Protein AF-A0ABD3GBX4-F1 (afdb_monomer)

Organism: NCBI:txid122646

pLDDT: mean 80.33, std 17.76, range [40.75, 98.12]

Mean predicted aligned error: 10.32 Å

Radius of gyration: 18.64 Å; Cα contacts (8 Å, |Δi|>4): 83; chains: 1; bounding box: 30×56×38 Å

Foldseek 3Di:
DDDPPDPPDPPVVVVVVVVVLVVCQVVQFEEEEADDPVCVVVVQVVSVVSNHHYDDDDPPVCVVVVVVVGPYYHYDDDPDDPPVNVVPPVD

Solvent-accessible surface area (backbone atoms only — not comparable to full-atom values): 5657 Å² total; per-residue (Å²): 134,83,77,87,74,75,90,81,66,93,62,64,60,67,61,55,52,50,53,52,48,50,48,37,46,74,63,40,41,40,29,37,32,42,60,50,83,85,52,41,64,58,55,39,52,53,34,45,74,57,32,32,38,64,40,83,59,82,56,76,87,50,48,68,65,48,57,75,73,32,74,43,81,46,76,54,88,71,90,78,75,60,74,83,65,59,75,70,70,84,116

Sequence (91 aa):
MASFREFSRTESWGSEVWKALCKVRETTPLVQCITNFISMHIVANSLLADGASPAMVHAVEEILEFTSLSSALCINIVLGLPDSQLKNVSS

InterPro domains:
  IPR000417 Hydroxyethylthiazole kinase [PF02110] (22-77)
  IPR000417 Hydroxyethylthiazole kinase [PR01099] (29-36)
  IPR000417 Hydroxyethylthiazole kinase [PR01099] (42-63)
  IPR029056 Ribokinase-like [G3DSA:3.40.1190.20] (4-90)
  IPR029056 Ribokinase-like [SSF53613] (14-82)

Secondary structure (DSSP, 8-state):
------------HHHHHHHHHHHHHHH--EEEEE--HHHHHHHHHHHHHHT-EEEE---HHHHHHHHHH-SEEEE-------HHHHTTS--

Nearest PDB structures (foldseek):
  3hpd-assembly1_A  TM=9.145E-01  e=1.702E-05  Pyrococcus horikoshii OT3
  5cm5-assembly1_A  TM=8.918E-01  e=1.979E-04  Staphylococcus aureus subsp. aureus MRSA252
  5coj-assembly2_F  TM=8.910E-01  e=2.428E-04  Staphylococcus aureus
  5cge-assembly2_F  TM=8.905E-01  e=3.913E-04  Staphylococcus aureus subsp. aureus MRSA252
  5cm5-assembly2_D  TM=8.924E-01  e=4.189E-04  Staphylococcus aureus subsp. aureus MRSA252

Structure (mmCIF, N/CA/C/O backbone):
data_AF-A0ABD3GBX4-F1
#
_entry.id   AF-A0ABD3GBX4-F1
#
loop_
_atom_site.group_PDB
_atom_site.id
_atom_site.type_symbol
_atom_site.label_atom_id
_atom_site.label_alt_id
_atom_site.label_comp_id
_atom_site.label_asym_id
_atom_site.label_entity_id
_atom_site.label_seq_id
_atom_site.pdbx_PDB_ins_code
_atom_site.Cartn_x
_atom_site.Cartn_y
_atom_site.Cartn_z
_atom_site.occupancy
_atom_site.B_iso_or_equiv
_atom_site.auth_seq_id
_atom_site.auth_comp_id
_atom_site.auth_asym_id
_atom_site.auth_atom_id
_atom_site.pdbx_PDB_model_num
ATOM 1 N N . MET A 1 1 ? 12.171 -41.625 0.451 1.00 41.19 1 MET A N 1
ATOM 2 C CA . MET A 1 1 ? 10.790 -41.288 0.040 1.00 41.19 1 MET A CA 1
ATOM 3 C C . MET A 1 1 ? 10.128 -40.522 1.176 1.00 41.19 1 MET A C 1
ATOM 5 O O . MET A 1 1 ? 9.516 -41.131 2.043 1.00 41.19 1 MET A O 1
ATOM 9 N N . ALA A 1 2 ? 10.354 -39.206 1.242 1.00 40.97 2 ALA A N 1
ATOM 10 C CA . ALA A 1 2 ? 9.732 -38.364 2.258 1.00 40.97 2 ALA A CA 1
ATOM 11 C C . ALA A 1 2 ? 8.272 -38.110 1.868 1.00 40.97 2 ALA A C 1
ATOM 13 O O . ALA A 1 2 ? 7.989 -37.654 0.762 1.00 40.97 2 ALA A O 1
ATOM 14 N N . SER A 1 3 ? 7.378 -38.481 2.781 1.00 43.50 3 SER A N 1
ATOM 15 C CA . SER A 1 3 ? 5.933 -38.305 2.702 1.00 43.50 3 SER A CA 1
ATOM 16 C C . SER A 1 3 ? 5.579 -36.843 2.427 1.00 43.50 3 SER A C 1
ATOM 18 O O . SER A 1 3 ? 5.969 -35.944 3.175 1.00 43.50 3 SER A O 1
ATOM 20 N N . PHE A 1 4 ? 4.846 -36.638 1.333 1.00 52.62 4 PHE A N 1
ATOM 21 C CA . PHE A 1 4 ? 4.125 -35.421 0.982 1.00 52.62 4 PHE A CA 1
ATOM 22 C C . PHE A 1 4 ? 3.043 -35.214 2.051 1.00 52.62 4 PHE A C 1
ATOM 24 O O . PHE A 1 4 ? 1.907 -35.654 1.898 1.00 52.62 4 PHE A O 1
ATOM 31 N N . ARG A 1 5 ? 3.439 -34.661 3.204 1.00 54.91 5 ARG A N 1
ATOM 32 C CA . ARG A 1 5 ? 2.525 -34.384 4.312 1.00 54.91 5 ARG A CA 1
ATOM 33 C C . ARG A 1 5 ? 1.472 -33.387 3.841 1.00 54.91 5 ARG A C 1
ATOM 35 O O . ARG A 1 5 ? 1.791 -32.250 3.512 1.00 54.91 5 ARG A O 1
ATOM 42 N N . GLU A 1 6 ? 0.248 -33.896 3.802 1.00 55.47 6 GLU A N 1
ATOM 43 C CA . GLU A 1 6 ? -1.045 -33.224 3.836 1.00 55.47 6 GLU A CA 1
ATOM 44 C C . GLU A 1 6 ? -0.975 -31.702 3.984 1.00 55.47 6 GLU A C 1
ATOM 46 O O . GLU A 1 6 ? -0.770 -31.155 5.068 1.00 55.47 6 GLU A O 1
ATOM 51 N N . PHE A 1 7 ? -1.263 -31.008 2.882 1.00 52.00 7 PHE A N 1
ATOM 52 C CA . PHE A 1 7 ? -1.732 -29.626 2.911 1.00 52.00 7 PHE A CA 1
ATOM 53 C C . PHE A 1 7 ? -3.189 -29.612 3.408 1.00 52.00 7 PHE A C 1
ATOM 55 O O . PHE A 1 7 ? -4.119 -29.229 2.703 1.00 52.00 7 PHE A O 1
ATOM 62 N N . SER A 1 8 ? -3.418 -30.104 4.625 1.00 59.38 8 SER A N 1
ATOM 63 C CA . SER A 1 8 ? -4.696 -29.980 5.318 1.00 59.38 8 SER A CA 1
ATOM 64 C C . SER A 1 8 ? -4.717 -28.632 6.037 1.00 59.38 8 SER A C 1
ATOM 66 O O . SER A 1 8 ? -4.393 -28.533 7.221 1.00 59.38 8 SER A O 1
ATOM 68 N N . ARG A 1 9 ? -5.061 -27.570 5.310 1.00 58.62 9 ARG A N 1
ATOM 69 C CA . ARG A 1 9 ? -5.511 -26.308 5.906 1.00 58.62 9 ARG A CA 1
ATOM 70 C C . ARG A 1 9 ? -6.578 -25.686 5.013 1.00 58.62 9 ARG A C 1
ATOM 72 O O . ARG A 1 9 ? -6.321 -24.785 4.228 1.00 58.62 9 ARG A O 1
ATOM 79 N N . THR A 1 10 ? -7.810 -26.157 5.161 1.00 56.47 10 THR A N 1
ATOM 80 C CA . THR A 1 10 ? -8.999 -25.335 4.902 1.00 56.47 10 THR A CA 1
ATOM 81 C C . THR A 1 10 ? -9.146 -24.311 6.032 1.00 56.47 10 THR A C 1
ATOM 83 O O . THR A 1 10 ? -10.131 -24.307 6.761 1.00 56.47 10 THR A O 1
ATOM 86 N N . GLU A 1 11 ? -8.132 -23.467 6.219 1.00 63.38 11 GLU A N 1
ATOM 87 C CA . GLU A 1 11 ? -8.342 -22.143 6.803 1.00 63.38 11 GLU A CA 1
ATOM 88 C C . GLU A 1 11 ? -9.047 -21.328 5.711 1.00 63.38 11 GLU A C 1
ATOM 90 O O . GLU A 1 11 ? -8.695 -21.419 4.528 1.00 63.38 11 GLU A O 1
ATOM 95 N N . SER A 1 12 ? -10.102 -20.594 6.065 1.00 77.44 12 SER A N 1
ATOM 96 C CA . SER A 1 12 ? -10.862 -19.787 5.105 1.00 77.44 12 SER A CA 1
ATOM 97 C C . SER A 1 12 ? -10.032 -18.568 4.696 1.00 77.44 12 SER A C 1
ATOM 99 O O . SER A 1 12 ? -10.231 -17.462 5.199 1.00 77.44 12 SER A O 1
ATOM 101 N N . TRP A 1 13 ? -9.090 -18.772 3.773 1.00 86.75 13 TRP A N 1
ATOM 102 C CA . TRP A 1 13 ? -8.223 -17.728 3.217 1.00 86.75 13 TRP A CA 1
ATOM 103 C C . TRP A 1 13 ? -9.033 -16.518 2.724 1.00 86.75 13 TRP A C 1
ATOM 105 O O . TRP A 1 13 ? -8.597 -15.380 2.861 1.00 86.75 13 TRP A O 1
ATOM 115 N N . GLY A 1 14 ? -10.261 -16.740 2.237 1.00 93.62 14 GLY A N 1
ATOM 116 C CA . GLY A 1 14 ? -11.176 -15.671 1.832 1.00 93.62 14 GLY A CA 1
ATOM 117 C C . GLY A 1 14 ? -11.573 -14.733 2.979 1.00 93.62 14 GLY A C 1
ATOM 118 O O . GLY A 1 14 ? -11.593 -13.519 2.792 1.00 93.62 14 GLY A O 1
ATOM 119 N N . SER A 1 15 ? -11.833 -15.262 4.181 1.00 92.62 15 SER A N 1
ATOM 120 C CA . SER A 1 15 ? -12.136 -14.439 5.365 1.00 92.62 15 SER A CA 1
ATOM 121 C C . SER A 1 15 ? -10.927 -13.601 5.789 1.00 92.62 15 SER A C 1
ATOM 1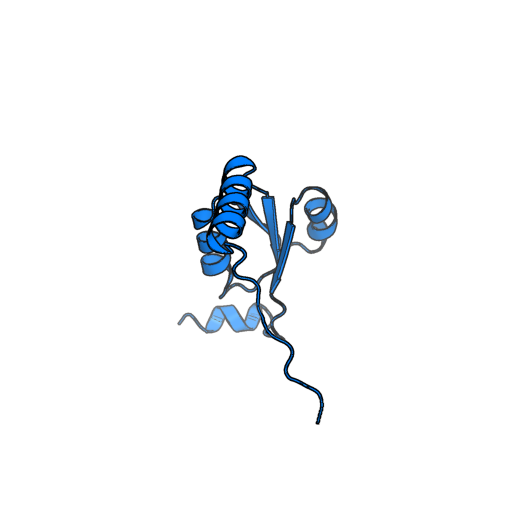23 O O . SER A 1 15 ? -11.076 -12.439 6.165 1.00 92.62 15 SER A O 1
ATOM 125 N N . GLU A 1 16 ? -9.727 -14.175 5.736 1.00 93.75 16 GLU A N 1
ATOM 126 C CA . GLU A 1 16 ? -8.493 -13.474 6.104 1.00 93.75 16 GLU A CA 1
ATOM 127 C C . GLU A 1 16 ? -8.164 -12.350 5.116 1.00 93.75 16 GLU A C 1
ATOM 129 O O . GLU A 1 16 ? -7.901 -11.222 5.537 1.00 93.75 16 GLU A O 1
ATOM 134 N N . VAL A 1 17 ? -8.267 -12.628 3.812 1.00 95.50 17 VAL A N 1
ATOM 135 C CA . VAL A 1 17 ? -8.085 -11.629 2.749 1.00 95.50 17 VAL A CA 1
ATOM 136 C C . VAL A 1 17 ? -9.104 -10.501 2.883 1.00 95.50 17 VAL A C 1
ATOM 138 O O . VAL A 1 17 ? -8.734 -9.330 2.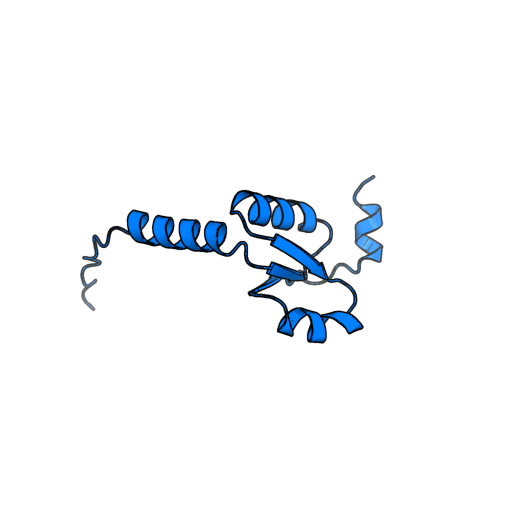807 1.00 95.50 17 VAL A O 1
ATOM 141 N N . TRP A 1 18 ? -10.374 -10.830 3.141 1.00 96.38 18 TRP A N 1
ATOM 142 C CA . TRP A 1 18 ? -11.412 -9.819 3.331 1.00 96.38 18 TRP A CA 1
ATOM 143 C C . TRP A 1 18 ? -11.104 -8.895 4.512 1.00 96.38 18 TRP A C 1
ATOM 145 O O . TRP A 1 18 ? -11.164 -7.676 4.370 1.00 96.38 18 TRP A O 1
ATOM 155 N N . LYS A 1 19 ? -10.695 -9.456 5.658 1.00 96.81 19 LYS A N 1
ATOM 156 C CA . LYS A 1 19 ? -10.286 -8.664 6.830 1.00 96.81 19 LYS A CA 1
ATOM 157 C C . LYS A 1 19 ? -9.100 -7.748 6.521 1.00 96.81 19 LYS A C 1
ATOM 159 O O . LYS A 1 19 ? -9.099 -6.597 6.952 1.00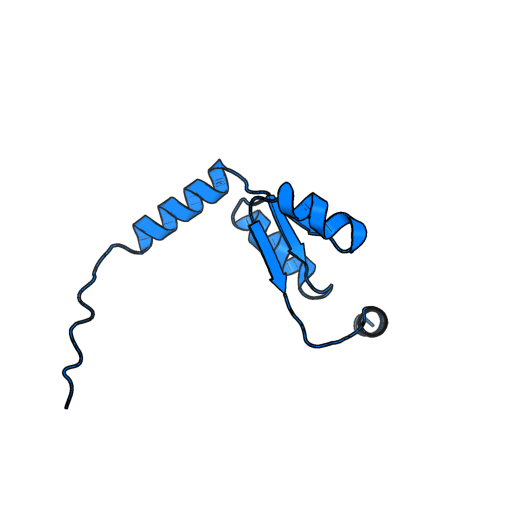 96.81 19 LYS A O 1
ATOM 164 N N . ALA A 1 20 ? -8.107 -8.234 5.775 1.00 96.38 20 ALA A N 1
ATOM 165 C CA . ALA A 1 20 ? -6.962 -7.424 5.370 1.00 96.38 20 ALA A CA 1
ATOM 166 C C . ALA A 1 20 ? -7.383 -6.257 4.458 1.00 96.38 20 ALA A C 1
ATOM 168 O O . ALA A 1 20 ? -6.980 -5.121 4.707 1.00 96.38 20 ALA A O 1
ATOM 169 N N . LEU A 1 21 ? -8.243 -6.509 3.465 1.00 97.69 21 LEU A N 1
ATOM 170 C CA . LEU A 1 21 ? -8.760 -5.469 2.569 1.00 97.69 21 LEU A CA 1
ATOM 171 C C . LEU A 1 21 ? -9.609 -4.429 3.314 1.00 97.69 21 LEU A C 1
ATOM 173 O O . LEU A 1 21 ? -9.452 -3.232 3.078 1.00 97.69 21 LEU A O 1
ATOM 177 N N . CYS A 1 22 ? -10.476 -4.859 4.239 1.00 98.00 22 CYS A N 1
ATOM 178 C CA . CYS A 1 22 ? -11.220 -3.943 5.108 1.00 98.00 22 CYS A CA 1
ATOM 179 C C . CYS A 1 22 ? -10.271 -3.014 5.866 1.00 98.00 22 CYS A C 1
ATOM 181 O O . CYS A 1 22 ? -10.465 -1.803 5.840 1.00 98.00 22 CYS A O 1
ATOM 183 N N . LYS A 1 23 ? -9.197 -3.558 6.450 1.00 98.00 23 LYS A N 1
ATOM 184 C CA . LYS A 1 23 ? -8.208 -2.762 7.183 1.00 98.00 23 LYS A CA 1
ATOM 185 C C . LYS A 1 23 ? -7.515 -1.726 6.296 1.00 98.00 23 LYS A C 1
ATOM 187 O O . LYS A 1 23 ? -7.367 -0.588 6.721 1.00 98.00 23 LYS A O 1
ATOM 192 N N . VAL A 1 24 ? -7.131 -2.089 5.068 1.00 98.06 24 VAL A N 1
ATOM 193 C CA . VAL A 1 24 ? -6.556 -1.140 4.095 1.00 98.06 24 VAL A CA 1
ATOM 194 C C . VAL A 1 24 ? -7.517 0.022 3.846 1.00 98.06 24 VAL A C 1
ATOM 196 O O . VAL A 1 24 ? -7.117 1.176 3.967 1.00 98.06 24 VAL A O 1
ATOM 199 N N . ARG A 1 25 ? -8.791 -0.275 3.573 1.00 97.94 25 ARG A N 1
ATOM 200 C CA . ARG A 1 25 ? -9.819 0.743 3.303 1.00 97.94 25 ARG A CA 1
ATOM 201 C C . ARG A 1 25 ? -10.135 1.613 4.518 1.00 97.94 25 ARG A C 1
ATOM 203 O O . ARG A 1 25 ? -10.372 2.804 4.364 1.00 97.94 25 ARG A O 1
ATOM 210 N N . GLU A 1 26 ? -10.120 1.037 5.717 1.00 98.12 26 GLU A N 1
ATOM 211 C CA . GLU A 1 26 ? -10.323 1.766 6.973 1.00 98.12 26 GLU A CA 1
ATOM 212 C C . GLU A 1 26 ? -9.166 2.721 7.274 1.00 98.12 26 GLU A C 1
ATOM 214 O O . GLU A 1 26 ? -9.398 3.853 7.691 1.00 98.12 26 GLU A O 1
ATOM 219 N N . THR A 1 27 ? -7.919 2.286 7.067 1.00 97.50 27 THR A N 1
ATOM 220 C CA . THR A 1 27 ? -6.747 3.105 7.409 1.00 97.50 27 THR A CA 1
ATOM 221 C C . THR A 1 27 ? -6.296 4.030 6.287 1.00 97.50 27 THR A C 1
ATOM 223 O O . THR A 1 27 ? -5.530 4.947 6.558 1.00 97.50 27 THR A O 1
ATOM 226 N N . THR A 1 28 ? -6.722 3.778 5.043 1.00 97.75 28 THR A N 1
ATOM 227 C CA . THR A 1 28 ? -6.284 4.498 3.832 1.00 97.75 28 THR A CA 1
ATOM 228 C C . THR A 1 28 ? -4.766 4.756 3.842 1.00 97.7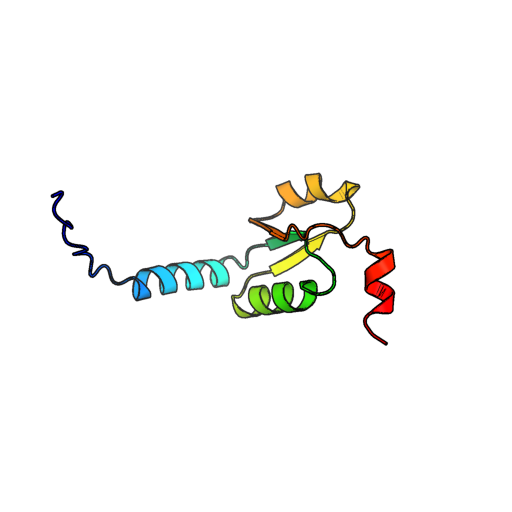5 28 THR A C 1
ATOM 230 O O . THR A 1 28 ? -4.324 5.907 3.869 1.00 97.75 28 THR A O 1
ATOM 233 N N . PRO A 1 29 ? -3.934 3.698 3.919 1.00 97.56 29 PRO A N 1
ATOM 234 C CA . PRO A 1 29 ? -2.515 3.848 4.214 1.00 97.56 29 PRO A CA 1
ATOM 235 C C . PRO A 1 29 ? -1.808 4.652 3.122 1.00 97.56 29 PRO A C 1
ATOM 237 O O . PRO A 1 29 ? -2.055 4.447 1.931 1.00 97.56 29 PRO A O 1
ATOM 240 N N . LEU A 1 30 ? -0.894 5.532 3.533 1.00 96.75 30 LEU A N 1
ATOM 241 C CA . LEU A 1 30 ? -0.025 6.260 2.614 1.00 96.75 30 LEU A CA 1
ATOM 242 C C . LEU A 1 30 ? 1.098 5.334 2.138 1.00 96.75 30 LEU A C 1
ATOM 244 O O . LEU A 1 30 ? 1.911 4.879 2.945 1.00 96.75 30 LEU A O 1
ATOM 248 N N . VAL A 1 31 ? 1.153 5.064 0.838 1.00 95.69 31 VAL A N 1
ATOM 249 C CA . VAL A 1 31 ? 2.138 4.172 0.220 1.00 95.69 31 VAL A CA 1
ATOM 250 C C . VAL A 1 31 ? 3.116 4.994 -0.604 1.00 95.69 31 VAL A C 1
ATOM 252 O O . VAL A 1 31 ? 2.769 5.505 -1.671 1.00 95.69 31 VAL A O 1
ATOM 255 N N . GLN A 1 32 ? 4.358 5.094 -0.132 1.00 94.31 32 GLN A N 1
ATOM 256 C CA . GLN A 1 32 ? 5.435 5.671 -0.927 1.00 94.31 32 GLN A CA 1
ATOM 257 C C . GLN A 1 32 ? 5.747 4.739 -2.093 1.00 94.31 32 GLN A C 1
ATOM 259 O O . GLN A 1 32 ? 6.000 3.552 -1.903 1.00 94.31 32 GLN A O 1
ATOM 264 N N . CYS A 1 33 ? 5.739 5.276 -3.301 1.00 91.81 33 CYS A N 1
ATOM 265 C CA . CYS A 1 33 ? 5.966 4.532 -4.524 1.00 91.81 33 CYS A CA 1
ATOM 266 C C . CYS A 1 33 ? 7.230 5.053 -5.203 1.00 91.81 33 CYS A C 1
ATOM 268 O O . CYS A 1 33 ? 7.267 6.190 -5.673 1.00 91.81 33 CYS A O 1
ATOM 270 N N . ILE A 1 34 ? 8.243 4.191 -5.272 1.00 89.69 34 ILE A N 1
ATOM 271 C CA . ILE A 1 34 ? 9.454 4.377 -6.070 1.00 89.69 34 ILE A CA 1
ATOM 272 C C . ILE A 1 34 ? 9.318 3.426 -7.256 1.00 89.69 34 ILE A C 1
ATOM 274 O O . ILE A 1 34 ? 9.577 2.225 -7.153 1.00 89.69 34 ILE A O 1
ATOM 278 N N . THR A 1 35 ? 8.816 3.939 -8.373 1.00 86.19 35 THR A N 1
ATOM 279 C CA . THR A 1 35 ? 8.485 3.132 -9.549 1.00 86.19 35 THR A CA 1
ATOM 280 C C . THR A 1 35 ? 8.871 3.855 -10.828 1.00 86.19 35 THR A C 1
ATOM 282 O O . THR A 1 35 ? 9.129 5.053 -10.829 1.00 86.19 35 THR A O 1
ATOM 285 N N . ASN A 1 36 ? 8.935 3.116 -11.930 1.00 83.44 36 ASN A N 1
ATOM 286 C CA . ASN A 1 36 ? 9.222 3.697 -13.233 1.00 83.44 36 ASN A CA 1
ATOM 287 C C . ASN A 1 36 ? 7.974 4.396 -13.813 1.00 83.44 36 ASN A C 1
ATOM 289 O O . ASN A 1 36 ? 6.835 4.075 -13.460 1.00 83.44 36 ASN A O 1
ATOM 293 N N . PHE A 1 37 ? 8.192 5.296 -14.774 1.00 83.12 37 PHE A N 1
ATOM 294 C CA . PHE A 1 37 ? 7.124 6.056 -15.434 1.00 83.12 37 PHE A CA 1
ATOM 295 C C . PHE A 1 37 ? 6.070 5.193 -16.141 1.00 83.12 37 PHE A C 1
ATOM 297 O O . PHE A 1 37 ? 4.901 5.571 -16.172 1.00 83.12 37 PHE A O 1
ATOM 304 N N . ILE A 1 38 ? 6.447 4.025 -16.669 1.00 85.56 38 ILE A N 1
ATOM 305 C CA . ILE A 1 38 ? 5.521 3.118 -17.367 1.00 85.56 38 ILE A CA 1
ATOM 306 C C . ILE A 1 38 ? 4.529 2.507 -16.369 1.00 85.56 38 ILE A C 1
ATOM 308 O O . ILE A 1 38 ? 3.330 2.428 -16.625 1.00 85.56 38 ILE A O 1
ATOM 312 N N . SER A 1 39 ? 5.025 2.066 -15.214 1.00 85.94 39 SER A N 1
ATOM 313 C CA . SER A 1 39 ? 4.229 1.368 -14.204 1.00 85.94 39 SER A CA 1
ATOM 314 C C . SER A 1 39 ? 3.507 2.313 -13.243 1.00 85.94 39 SER A C 1
ATOM 316 O O . SER A 1 39 ? 2.595 1.869 -12.549 1.00 85.94 39 SER A O 1
ATOM 318 N N . MET A 1 40 ? 3.879 3.596 -13.197 1.00 88.31 40 MET A N 1
ATOM 319 C CA . MET A 1 40 ? 3.359 4.570 -12.232 1.00 88.31 40 MET A CA 1
ATOM 320 C C . MET A 1 40 ? 1.830 4.621 -12.189 1.00 88.31 40 MET A C 1
ATOM 322 O O . MET A 1 40 ? 1.241 4.485 -11.120 1.00 88.31 40 MET A O 1
ATOM 326 N N . HIS A 1 41 ? 1.178 4.765 -13.344 1.00 91.12 41 HIS A N 1
ATOM 327 C CA . HIS A 1 41 ? -0.281 4.874 -13.408 1.00 91.12 41 HIS A CA 1
ATOM 328 C C . HIS A 1 41 ? -0.989 3.590 -12.977 1.00 91.12 41 HIS A C 1
ATOM 330 O O . HIS A 1 41 ? -2.003 3.649 -12.285 1.00 91.12 41 HIS A O 1
ATOM 336 N N . ILE A 1 42 ? -0.447 2.431 -13.357 1.00 93.31 42 ILE A N 1
ATOM 337 C CA . ILE A 1 42 ? -1.007 1.134 -12.966 1.00 93.31 42 ILE A CA 1
ATOM 338 C C . ILE A 1 42 ? -0.888 0.964 -11.451 1.00 93.31 42 ILE A C 1
ATOM 340 O O . ILE A 1 42 ? -1.869 0.627 -10.799 1.00 93.31 42 ILE A O 1
ATOM 344 N N . VAL A 1 43 ? 0.280 1.264 -10.877 1.00 93.25 43 VAL A N 1
ATOM 345 C CA . VAL A 1 43 ? 0.502 1.186 -9.426 1.00 93.25 43 VAL A CA 1
ATOM 346 C C . VAL A 1 43 ? -0.415 2.155 -8.672 1.00 93.25 43 VAL A C 1
ATOM 348 O O . VAL A 1 43 ? -1.062 1.740 -7.714 1.00 93.25 43 VAL A O 1
ATOM 351 N N . ALA A 1 44 ? -0.532 3.409 -9.124 1.00 94.62 44 ALA A N 1
ATOM 352 C CA . ALA A 1 44 ? -1.427 4.391 -8.510 1.00 94.62 44 ALA A CA 1
ATOM 353 C C . ALA A 1 44 ? -2.879 3.906 -8.497 1.00 94.62 44 ALA A C 1
ATOM 355 O O . ALA A 1 44 ? -3.518 3.884 -7.449 1.00 94.62 44 ALA A O 1
ATOM 356 N N . ASN A 1 45 ? -3.394 3.501 -9.659 1.00 96.44 45 ASN A N 1
ATOM 357 C CA . ASN A 1 45 ? -4.795 3.125 -9.799 1.00 96.44 45 ASN A CA 1
ATOM 358 C C . ASN A 1 45 ? -5.125 1.835 -9.048 1.00 96.44 45 ASN A C 1
ATOM 360 O O . ASN A 1 45 ? -6.202 1.750 -8.467 1.00 96.44 45 ASN A O 1
ATOM 364 N N . SER A 1 46 ? -4.209 0.863 -9.010 1.00 96.38 46 SER A N 1
ATOM 365 C CA . SER A 1 46 ? -4.382 -0.343 -8.194 1.00 96.38 46 SER A CA 1
ATOM 366 C C . SER A 1 46 ? -4.477 0.004 -6.708 1.00 96.38 46 SER A C 1
ATOM 368 O O . SER A 1 46 ? -5.431 -0.397 -6.051 1.00 96.38 46 SER A O 1
ATOM 370 N N . LEU A 1 47 ? -3.558 0.832 -6.195 1.00 96.50 47 LEU A N 1
ATOM 371 C CA . LEU A 1 47 ? -3.584 1.264 -4.793 1.00 96.50 47 LEU A CA 1
ATOM 372 C C . LEU A 1 47 ? -4.857 2.051 -4.456 1.00 96.50 47 LEU A C 1
ATOM 374 O O . LEU A 1 47 ? -5.470 1.804 -3.420 1.00 96.50 47 LEU A O 1
ATOM 378 N N . LEU A 1 48 ? -5.294 2.946 -5.345 1.00 97.25 48 LEU A N 1
ATOM 379 C CA . LEU A 1 48 ? -6.550 3.681 -5.181 1.00 97.25 48 LEU A CA 1
ATOM 380 C C . LEU A 1 48 ? -7.770 2.749 -5.187 1.00 97.25 48 LEU A C 1
ATOM 382 O O . LEU A 1 48 ? -8.667 2.916 -4.363 1.00 97.25 48 LEU A O 1
ATOM 386 N N . ALA A 1 49 ? -7.809 1.756 -6.080 1.00 97.62 49 ALA A N 1
ATOM 387 C CA . ALA A 1 49 ? -8.896 0.776 -6.150 1.00 97.62 49 ALA A CA 1
ATOM 388 C C . ALA A 1 49 ? -8.971 -0.104 -4.888 1.00 97.62 49 ALA A C 1
ATOM 390 O O . ALA A 1 49 ? -10.065 -0.456 -4.426 1.00 97.62 49 ALA A O 1
ATOM 391 N N . ASP A 1 50 ? -7.816 -0.405 -4.296 1.00 96.69 50 ASP A N 1
ATOM 392 C CA . ASP A 1 50 ? -7.716 -1.133 -3.031 1.00 96.69 50 ASP A CA 1
ATOM 393 C C . ASP A 1 50 ? -8.098 -0.262 -1.818 1.00 96.69 50 ASP A C 1
ATOM 395 O O . ASP A 1 50 ? -8.445 -0.795 -0.761 1.00 96.69 50 ASP A O 1
ATOM 399 N N . GLY A 1 51 ? -8.134 1.066 -1.978 1.00 97.56 51 GLY A N 1
ATOM 400 C CA . GLY A 1 51 ? -8.471 2.039 -0.935 1.00 97.56 51 GLY A CA 1
ATOM 401 C C . GLY A 1 51 ? -7.264 2.585 -0.171 1.00 97.56 51 GLY A C 1
ATOM 402 O O . GLY A 1 51 ? -7.426 3.099 0.930 1.00 97.56 51 GLY A O 1
ATOM 403 N N . ALA A 1 52 ? -6.060 2.462 -0.726 1.00 97.88 52 ALA A N 1
ATOM 404 C CA . ALA A 1 52 ? -4.843 3.089 -0.222 1.00 97.88 52 ALA A CA 1
ATOM 405 C C . ALA A 1 52 ? -4.584 4.451 -0.893 1.00 97.88 52 ALA A C 1
ATOM 407 O O . ALA A 1 52 ? -5.215 4.811 -1.888 1.00 97.88 52 ALA A O 1
ATOM 408 N N . SER A 1 53 ? -3.622 5.205 -0.358 1.00 97.44 53 SER A N 1
ATOM 409 C CA . SER A 1 53 ? -3.199 6.500 -0.895 1.00 97.44 53 SER A CA 1
ATOM 410 C C . SER A 1 53 ? -1.780 6.405 -1.469 1.00 97.44 53 SER A C 1
ATOM 412 O O . SER A 1 53 ? -0.822 6.302 -0.702 1.00 97.44 53 SER A O 1
ATOM 414 N N . PRO A 1 54 ? -1.596 6.397 -2.800 1.00 95.62 54 PRO A N 1
ATOM 415 C CA . PRO A 1 54 ? -0.269 6.363 -3.405 1.00 95.62 54 PRO A CA 1
ATOM 416 C C . PRO A 1 54 ? 0.413 7.738 -3.373 1.00 95.62 54 PRO A C 1
ATOM 418 O O . PRO A 1 54 ? -0.190 8.751 -3.723 1.00 95.62 54 PRO A O 1
ATOM 421 N N . ALA A 1 55 ? 1.708 7.758 -3.060 1.00 93.25 55 ALA A N 1
ATOM 422 C CA . ALA A 1 55 ? 2.565 8.932 -3.185 1.00 93.25 55 ALA A CA 1
ATOM 423 C C . ALA A 1 55 ? 3.805 8.614 -4.023 1.00 93.25 55 ALA A C 1
ATOM 425 O O . ALA A 1 55 ? 4.646 7.806 -3.635 1.00 93.25 55 ALA A O 1
ATOM 426 N N . MET A 1 56 ? 3.912 9.253 -5.185 1.00 88.69 56 MET A N 1
ATOM 427 C CA . MET A 1 56 ? 4.975 8.999 -6.156 1.00 88.69 56 MET A CA 1
ATOM 428 C C . MET A 1 56 ? 6.181 9.903 -5.878 1.00 88.69 56 MET A C 1
ATOM 430 O O . MET A 1 56 ? 6.215 11.051 -6.325 1.00 88.69 56 MET A O 1
ATOM 434 N N . VAL A 1 57 ? 7.161 9.395 -5.129 1.00 82.00 57 VAL A N 1
ATOM 435 C CA . VAL A 1 57 ? 8.335 10.170 -4.693 1.00 82.00 57 VAL A CA 1
ATOM 436 C C . VAL A 1 57 ? 9.525 9.831 -5.582 1.00 82.00 57 VAL A C 1
ATOM 438 O O . VAL A 1 57 ? 10.021 8.707 -5.559 1.00 82.00 57 VAL A O 1
ATOM 441 N N . HIS A 1 58 ? 9.981 10.814 -6.359 1.00 74.69 58 HIS A N 1
ATOM 442 C CA . HIS A 1 58 ? 11.102 10.667 -7.299 1.00 74.69 58 HIS A CA 1
ATOM 443 C C . HIS A 1 58 ? 12.328 11.506 -6.918 1.00 74.69 58 HIS A C 1
ATOM 445 O O . HIS A 1 58 ? 13.416 11.252 -7.429 1.00 74.69 58 HIS A O 1
ATOM 451 N N . ALA A 1 59 ? 12.165 12.500 -6.038 1.00 76.19 59 ALA A N 1
ATOM 452 C CA . ALA A 1 59 ? 13.268 13.304 -5.530 1.00 76.19 59 ALA A CA 1
ATOM 453 C C . ALA A 1 59 ? 14.027 12.504 -4.470 1.00 76.19 59 ALA A C 1
ATOM 455 O O . ALA A 1 59 ? 13.460 12.151 -3.436 1.00 76.19 59 ALA A O 1
ATOM 456 N N . VAL A 1 60 ? 15.301 12.202 -4.731 1.00 72.19 60 VAL A N 1
ATOM 457 C CA . VAL A 1 60 ? 16.141 11.374 -3.848 1.00 72.19 60 VAL A CA 1
ATOM 458 C C . VAL A 1 60 ? 16.288 12.017 -2.470 1.00 72.19 60 VAL A C 1
ATOM 460 O O . VAL A 1 60 ? 16.331 11.321 -1.455 1.00 72.19 60 VAL A O 1
ATOM 463 N N . GLU A 1 61 ? 16.299 13.344 -2.440 1.00 75.88 61 GLU A N 1
ATOM 464 C CA . GLU A 1 61 ? 16.415 14.179 -1.251 1.00 75.88 61 GLU A CA 1
ATOM 465 C C . GLU A 1 61 ? 15.222 14.007 -0.298 1.00 75.88 61 GLU A C 1
ATOM 467 O O . GLU A 1 61 ? 15.390 14.086 0.916 1.00 75.88 61 GLU A O 1
ATOM 472 N N . GLU A 1 62 ? 14.035 13.713 -0.833 1.00 73.50 62 GLU A N 1
ATOM 473 C CA . GLU A 1 62 ? 12.789 13.591 -0.066 1.00 73.50 62 GLU A CA 1
ATOM 474 C C 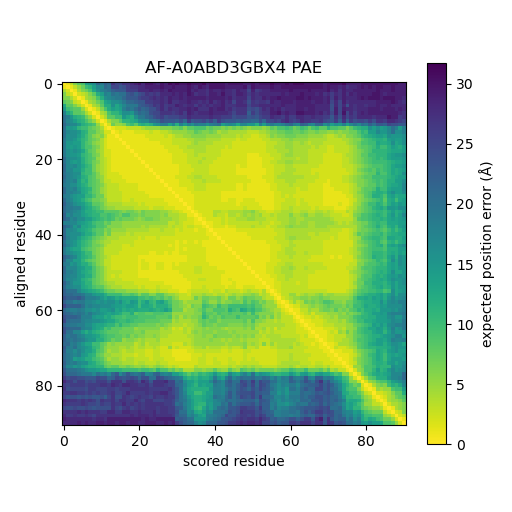. GLU A 1 62 ? 12.487 12.140 0.340 1.00 73.50 62 GLU A C 1
ATOM 476 O O . GLU A 1 62 ? 11.642 11.901 1.201 1.00 73.50 62 GLU A O 1
ATOM 481 N N . ILE A 1 63 ? 13.184 11.146 -0.233 1.00 79.12 63 ILE A N 1
ATOM 482 C CA . ILE A 1 63 ? 12.884 9.719 -0.015 1.00 79.12 63 ILE A CA 1
ATOM 483 C C . ILE A 1 63 ? 12.958 9.342 1.465 1.00 79.12 63 ILE A C 1
ATOM 485 O O . ILE A 1 63 ? 12.068 8.642 1.952 1.00 79.12 63 ILE A O 1
ATOM 489 N N . LEU A 1 64 ? 14.008 9.771 2.171 1.00 79.50 64 LEU A N 1
ATOM 490 C CA . LEU A 1 64 ? 14.249 9.378 3.564 1.00 79.50 64 LEU A CA 1
ATOM 491 C C . LEU A 1 64 ? 13.203 9.966 4.512 1.00 79.50 64 LEU A C 1
ATOM 493 O O . LEU A 1 64 ? 12.667 9.254 5.362 1.00 79.50 64 LEU A O 1
ATOM 497 N N . GLU A 1 65 ? 12.891 11.247 4.336 1.00 80.75 65 GLU A N 1
ATOM 498 C CA . GLU A 1 65 ? 11.870 11.932 5.124 1.00 80.75 65 GLU A CA 1
ATOM 499 C C . GLU A 1 65 ? 10.493 11.325 4.848 1.00 80.75 65 GLU A C 1
ATOM 501 O O . GLU A 1 65 ? 9.771 10.954 5.776 1.00 80.75 65 GLU A O 1
ATOM 506 N N . PHE A 1 66 ? 10.170 11.098 3.577 1.00 83.38 66 PHE A N 1
ATOM 507 C CA . PHE A 1 66 ? 8.885 10.536 3.190 1.00 83.38 66 PHE A CA 1
ATOM 508 C C . PHE A 1 66 ? 8.704 9.082 3.650 1.00 83.38 66 PHE A C 1
ATOM 510 O O . PHE A 1 66 ? 7.608 8.706 4.069 1.00 83.38 66 PHE A O 1
ATOM 517 N N . THR A 1 67 ? 9.773 8.276 3.659 1.00 85.25 67 THR A N 1
ATOM 518 C CA . THR A 1 67 ? 9.722 6.884 4.148 1.00 85.25 67 THR A CA 1
ATOM 519 C C . THR A 1 67 ? 9.232 6.838 5.593 1.00 85.25 67 THR A C 1
ATOM 521 O O . THR A 1 67 ? 8.408 5.991 5.932 1.00 85.25 67 THR A O 1
ATOM 524 N N . SER A 1 68 ? 9.684 7.783 6.426 1.00 86.00 68 SER A N 1
ATOM 525 C CA . SER A 1 68 ? 9.294 7.872 7.839 1.00 86.00 68 SER A CA 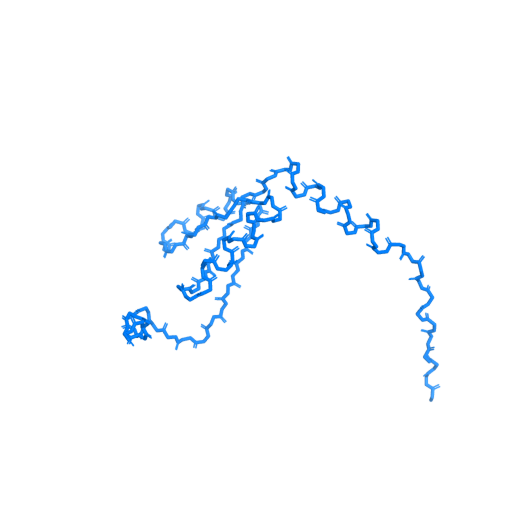1
ATOM 526 C C . SER A 1 68 ? 7.819 8.237 8.056 1.00 86.00 68 SER A C 1
ATOM 528 O O . SER A 1 68 ? 7.246 7.887 9.087 1.00 86.00 68 SER A O 1
ATOM 530 N N . LEU A 1 69 ? 7.201 8.907 7.079 1.00 87.56 69 LEU A N 1
ATOM 531 C CA . LEU A 1 69 ? 5.792 9.308 7.100 1.00 87.56 69 LEU A CA 1
ATOM 532 C C . LEU A 1 69 ? 4.876 8.265 6.445 1.00 87.56 69 LEU A C 1
ATOM 534 O O . LEU A 1 69 ? 3.675 8.226 6.715 1.00 87.56 69 LEU A O 1
ATOM 538 N N . SER A 1 70 ? 5.427 7.429 5.565 1.00 90.50 70 SER A N 1
ATOM 539 C CA . SER A 1 70 ? 4.669 6.422 4.829 1.00 90.50 70 SER A CA 1
ATOM 540 C C . SER A 1 70 ? 4.291 5.224 5.705 1.00 90.50 70 SER A C 1
ATOM 542 O O . SER A 1 70 ? 5.053 4.769 6.556 1.00 90.50 70 SER A O 1
ATOM 544 N N . SER A 1 71 ? 3.102 4.671 5.472 1.00 94.94 71 SER A N 1
ATOM 545 C CA . SER A 1 71 ? 2.667 3.416 6.097 1.00 94.94 71 SER A CA 1
ATOM 546 C C . SER A 1 71 ? 3.300 2.190 5.432 1.00 94.94 71 SER A C 1
ATOM 548 O O . SER A 1 71 ? 3.363 1.122 6.039 1.00 94.94 71 SER A O 1
ATOM 550 N N . ALA A 1 72 ? 3.726 2.329 4.174 1.00 93.50 72 ALA A N 1
ATOM 551 C CA . ALA A 1 72 ? 4.383 1.286 3.399 1.00 93.50 72 ALA A CA 1
ATOM 552 C C . ALA A 1 72 ? 5.226 1.882 2.260 1.00 93.50 72 ALA A C 1
ATOM 554 O O . ALA A 1 72 ? 4.959 2.987 1.784 1.00 93.50 72 ALA A O 1
ATOM 555 N N . LEU A 1 73 ? 6.187 1.091 1.779 1.00 91.62 73 LEU A N 1
ATOM 556 C CA . LEU A 1 73 ? 7.070 1.424 0.665 1.00 91.62 73 LEU A CA 1
ATOM 557 C C . LEU A 1 73 ? 6.926 0.385 -0.457 1.00 91.62 73 LEU A C 1
ATOM 559 O O . LEU A 1 73 ? 7.162 -0.807 -0.253 1.00 91.62 73 LEU A O 1
ATOM 563 N N . CYS A 1 74 ? 6.551 0.844 -1.647 1.00 89.44 74 CYS A N 1
ATOM 564 C CA . CYS A 1 74 ? 6.485 0.068 -2.877 1.00 89.44 74 CYS A CA 1
ATOM 565 C C . CYS A 1 74 ? 7.671 0.445 -3.771 1.00 89.44 74 CYS A C 1
ATOM 567 O O . CYS A 1 74 ? 7.748 1.572 -4.260 1.00 89.44 74 CYS A O 1
ATOM 569 N N . ILE A 1 75 ? 8.595 -0.495 -3.985 1.00 88.50 75 ILE A N 1
ATOM 570 C CA . ILE A 1 75 ? 9.760 -0.301 -4.855 1.00 88.50 75 ILE A CA 1
ATOM 571 C C . ILE A 1 75 ? 9.639 -1.229 -6.056 1.00 88.50 75 ILE A C 1
ATOM 573 O O . ILE A 1 75 ? 9.615 -2.451 -5.907 1.00 88.50 75 ILE A O 1
ATOM 577 N N . ASN A 1 76 ? 9.623 -0.649 -7.250 1.00 85.3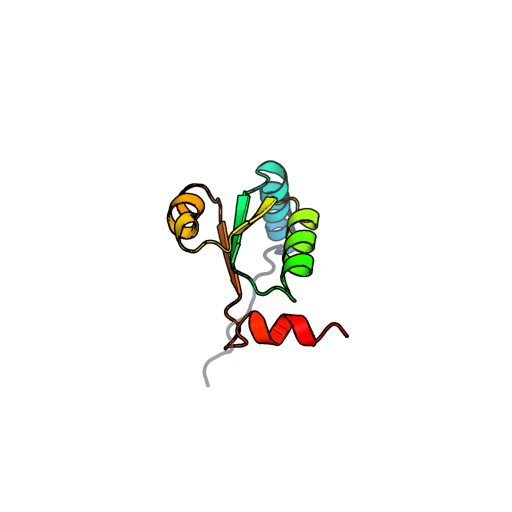1 76 ASN A N 1
ATOM 578 C CA . ASN A 1 76 ? 9.754 -1.384 -8.498 1.00 85.31 76 ASN A CA 1
ATOM 579 C C . ASN A 1 76 ? 11.172 -1.198 -9.052 1.00 85.31 76 ASN A C 1
ATOM 581 O O . ASN A 1 76 ? 11.483 -0.183 -9.676 1.00 85.31 76 ASN A O 1
ATOM 585 N N . ILE A 1 77 ? 12.037 -2.184 -8.809 1.00 78.94 77 ILE A N 1
ATOM 586 C CA . ILE A 1 77 ? 13.416 -2.185 -9.303 1.00 78.94 77 ILE A CA 1
ATOM 587 C C . ILE A 1 77 ? 13.409 -2.704 -10.744 1.00 78.94 77 ILE A C 1
ATOM 589 O O . ILE A 1 77 ? 13.525 -3.903 -10.990 1.00 78.94 77 ILE A O 1
ATOM 593 N N . VAL A 1 78 ? 13.281 -1.799 -11.711 1.00 66.88 78 VAL A N 1
ATOM 594 C CA . VAL A 1 78 ? 13.586 -2.121 -13.110 1.00 66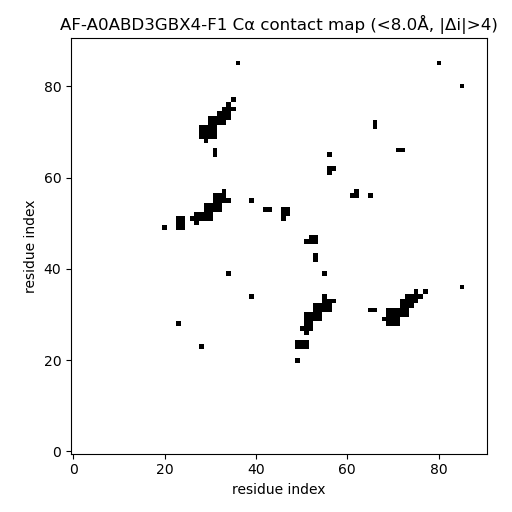.88 78 VAL A CA 1
ATOM 595 C C . VAL A 1 78 ? 15.088 -1.965 -13.335 1.00 66.88 78 VAL A C 1
ATOM 597 O O . VAL A 1 78 ? 15.679 -0.942 -12.994 1.00 66.88 78 VAL A O 1
ATOM 600 N N . LEU A 1 79 ? 15.707 -2.978 -13.946 1.00 55.88 79 LEU A N 1
ATOM 601 C CA . LEU A 1 79 ? 17.065 -2.899 -14.481 1.00 55.88 79 LEU A CA 1
ATOM 602 C C . LEU A 1 79 ? 17.096 -1.892 -15.642 1.00 55.88 79 LEU A C 1
ATOM 604 O O . LEU A 1 79 ? 16.823 -2.232 -16.786 1.00 55.88 79 LEU A O 1
ATOM 608 N N . GLY A 1 80 ? 17.410 -0.643 -15.298 1.00 58.66 80 GLY A N 1
ATOM 609 C CA . GLY A 1 80 ? 18.099 0.330 -16.141 1.00 58.66 80 GLY A CA 1
ATOM 610 C C . GLY A 1 80 ? 17.490 0.618 -17.511 1.00 58.66 80 GLY A C 1
ATOM 611 O O . GLY A 1 80 ? 18.031 0.196 -18.527 1.00 58.66 80 GLY A O 1
ATOM 612 N N . LEU A 1 81 ? 16.491 1.496 -17.549 1.00 54.34 81 LEU A N 1
ATOM 613 C CA . LEU A 1 81 ? 16.477 2.530 -18.580 1.00 54.34 81 LEU A CA 1
ATOM 614 C C . LEU A 1 81 ? 16.477 3.879 -17.860 1.00 54.34 81 LEU A C 1
ATOM 616 O O . LEU A 1 81 ? 15.557 4.131 -17.084 1.00 54.34 81 LEU A O 1
ATO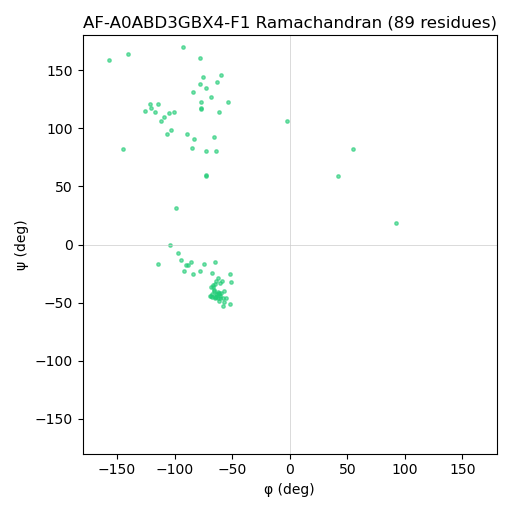M 620 N N . PRO A 1 82 ? 17.508 4.723 -18.043 1.00 57.06 82 PRO A N 1
ATOM 621 C CA . PRO A 1 82 ? 17.477 6.073 -17.500 1.00 57.06 82 PRO A CA 1
ATOM 622 C C . PRO A 1 82 ? 16.282 6.825 -18.093 1.00 57.06 82 PRO A C 1
ATOM 624 O O . PRO A 1 82 ? 15.945 6.625 -19.261 1.00 57.06 82 PRO A O 1
ATOM 627 N N . ASP A 1 83 ? 15.667 7.717 -17.315 1.00 58.94 83 ASP A N 1
ATOM 628 C CA . ASP A 1 83 ? 14.453 8.464 -17.692 1.00 58.94 83 ASP A CA 1
ATOM 629 C C . ASP A 1 83 ? 14.552 9.181 -19.049 1.00 58.94 83 ASP A C 1
ATOM 631 O O . ASP A 1 83 ? 13.549 9.402 -19.731 1.00 58.94 83 ASP A O 1
ATOM 635 N N . SER A 1 84 ? 15.773 9.506 -19.483 1.00 56.16 84 SER A N 1
ATOM 636 C CA . SER A 1 84 ? 16.069 10.072 -20.802 1.00 56.16 84 SER A CA 1
ATOM 637 C C . SER A 1 84 ? 15.699 9.154 -21.973 1.00 56.16 84 SER A C 1
ATOM 639 O O . SER A 1 84 ? 15.378 9.654 -23.048 1.00 56.16 84 SER A O 1
ATOM 641 N N . GLN A 1 85 ? 15.714 7.835 -21.781 1.00 52.72 85 GLN A N 1
ATOM 642 C CA . GLN A 1 85 ? 15.394 6.836 -22.806 1.00 52.72 85 GLN A CA 1
ATOM 643 C C . GLN A 1 85 ? 13.902 6.479 -22.839 1.00 52.72 85 GLN A C 1
ATOM 645 O O . GLN A 1 85 ? 13.425 5.965 -23.845 1.00 52.72 85 GLN A O 1
ATOM 650 N N . LEU A 1 86 ? 13.145 6.783 -21.779 1.00 55.72 86 LEU A N 1
ATOM 651 C CA . LEU A 1 86 ? 11.707 6.495 -21.704 1.00 55.72 86 LEU A CA 1
ATOM 652 C C . LEU A 1 86 ? 10.842 7.572 -22.377 1.00 55.72 86 LEU A C 1
ATOM 654 O O . LEU A 1 86 ? 9.765 7.260 -22.878 1.00 55.72 86 LEU A O 1
ATOM 658 N N . LYS A 1 87 ? 11.330 8.818 -22.473 1.00 54.75 87 LYS A N 1
ATOM 659 C CA . LYS A 1 87 ? 10.615 9.927 -23.139 1.00 54.75 87 LYS A CA 1
ATOM 660 C C . LYS A 1 87 ? 10.415 9.734 -24.652 1.00 54.75 87 LYS A C 1
ATOM 662 O O . LYS A 1 87 ? 9.590 10.428 -25.233 1.00 54.75 87 LYS A O 1
ATOM 667 N N . ASN A 1 88 ? 11.131 8.794 -25.273 1.00 51.91 88 ASN A N 1
ATOM 668 C CA . ASN A 1 88 ? 11.111 8.563 -26.724 1.00 51.91 88 ASN A CA 1
ATOM 669 C C . ASN A 1 88 ? 10.297 7.331 -27.157 1.00 51.91 88 ASN A C 1
ATOM 671 O O . ASN A 1 88 ? 10.241 7.037 -28.345 1.00 51.91 88 ASN A O 1
ATOM 675 N N . VAL A 1 89 ? 9.692 6.589 -26.223 1.00 55.34 89 VAL A N 1
ATOM 676 C CA . VAL A 1 89 ? 8.971 5.334 -26.536 1.00 55.34 89 VAL A CA 1
ATOM 677 C C . VAL A 1 89 ? 7.460 5.561 -26.681 1.00 55.34 89 VAL A C 1
ATOM 679 O O . VAL A 1 89 ? 6.732 4.673 -27.105 1.00 55.34 89 VAL A O 1
ATOM 682 N N . SER A 1 90 ? 6.976 6.766 -26.370 1.00 49.56 90 SER A N 1
ATOM 683 C CA . SER A 1 90 ? 5.573 7.169 -26.526 1.00 49.56 90 SER A CA 1
ATOM 684 C C . SER A 1 90 ? 5.309 7.983 -27.804 1.00 49.56 90 SER A C 1
ATOM 686 O O . SER A 1 90 ? 4.464 8.877 -27.779 1.00 49.56 90 SER A O 1
ATOM 688 N N . SER A 1 91 ? 6.057 7.730 -28.886 1.00 40.75 91 SER A N 1
ATOM 689 C CA . SER A 1 91 ? 5.785 8.294 -30.224 1.00 40.75 91 SER A CA 1
ATOM 690 C C . SER A 1 91 ? 5.068 7.280 -31.103 1.00 40.75 91 SER A C 1
ATOM 692 O O . SER A 1 91 ? 5.558 6.131 -31.159 1.00 40.75 91 SER A O 1
#